Protein AF-A0A1D7UNQ3-F1 (afdb_monomer_lite)

Structure (mmCIF, N/CA/C/O backbone):
data_AF-A0A1D7UNQ3-F1
#
_entry.id   AF-A0A1D7UNQ3-F1
#
loop_
_atom_site.group_PDB
_atom_site.id
_atom_site.type_symbol
_atom_site.label_atom_id
_atom_site.label_alt_id
_atom_site.label_comp_id
_atom_site.label_asym_id
_atom_site.label_entity_id
_atom_site.label_seq_id
_atom_site.pdbx_PDB_ins_code
_atom_site.Cartn_x
_atom_site.Cartn_y
_atom_site.Cartn_z
_atom_site.occupancy
_atom_site.B_iso_or_equiv
_atom_site.auth_seq_id
_atom_site.auth_comp_id
_atom_site.auth_asym_id
_atom_site.auth_atom_id
_atom_site.pdbx_PDB_model_num
ATOM 1 N N . MET A 1 1 ? 7.713 6.841 -24.308 1.00 43.81 1 MET A N 1
ATOM 2 C CA . MET A 1 1 ? 7.265 6.353 -22.989 1.00 43.81 1 MET A CA 1
ATOM 3 C C . MET A 1 1 ? 6.879 4.899 -23.175 1.00 43.81 1 MET A C 1
ATOM 5 O O . MET A 1 1 ? 5.892 4.683 -23.874 1.00 43.81 1 MET A O 1
ATOM 9 N N . PRO A 1 2 ? 7.636 3.907 -22.674 1.00 47.69 2 PRO A N 1
ATOM 10 C CA . PRO A 1 2 ? 7.086 2.563 -22.562 1.00 47.69 2 PRO A CA 1
ATOM 11 C C . PRO A 1 2 ? 5.905 2.683 -21.599 1.00 47.69 2 PRO A C 1
ATOM 13 O O . PRO A 1 2 ? 6.078 2.975 -20.421 1.00 47.69 2 PRO A O 1
ATOM 16 N N . LEU A 1 3 ? 4.688 2.606 -22.128 1.00 55.69 3 LEU A N 1
ATOM 17 C CA . LEU A 1 3 ? 3.495 2.636 -21.301 1.00 55.69 3 LEU A CA 1
ATOM 18 C C . LEU A 1 3 ? 3.491 1.334 -20.512 1.00 55.69 3 LEU A C 1
ATOM 20 O O . LEU A 1 3 ? 3.348 0.261 -21.089 1.00 55.69 3 LEU A O 1
ATOM 24 N N . LEU A 1 4 ? 3.679 1.442 -19.202 1.00 68.06 4 LEU A N 1
ATOM 25 C CA . LEU A 1 4 ? 3.355 0.381 -18.267 1.00 68.06 4 LEU A CA 1
ATOM 26 C C . LEU A 1 4 ? 1.902 -0.056 -18.534 1.00 68.06 4 LEU A C 1
ATOM 28 O O . LEU A 1 4 ? 0.965 0.671 -18.199 1.00 68.06 4 LEU A O 1
ATOM 32 N N . SER A 1 5 ? 1.716 -1.191 -19.209 1.00 79.00 5 SER A N 1
ATOM 33 C CA . SER A 1 5 ? 0.396 -1.732 -19.523 1.00 79.00 5 SER A CA 1
ATOM 34 C C . SER A 1 5 ? -0.189 -2.384 -18.280 1.00 79.00 5 SER A C 1
ATOM 36 O O . SER A 1 5 ? 0.519 -3.020 -17.500 1.00 79.00 5 SER A O 1
ATOM 38 N N . SER A 1 6 ? -1.487 -2.190 -18.060 1.00 85.88 6 SER A N 1
ATOM 39 C CA . SER A 1 6 ? -2.176 -2.890 -16.972 1.00 85.88 6 SER A CA 1
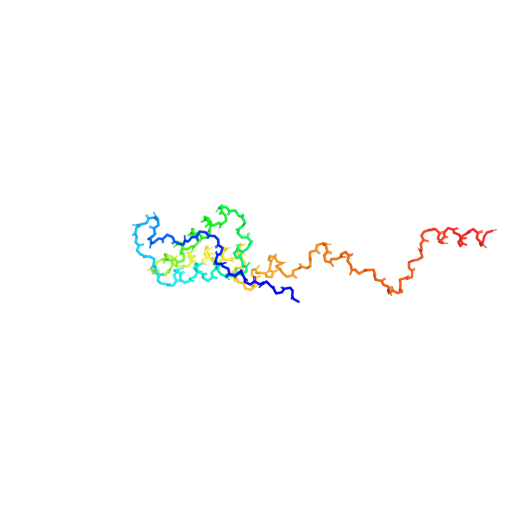ATOM 40 C C . SER A 1 6 ? -2.272 -4.377 -17.327 1.00 85.88 6 SER A C 1
ATOM 42 O O . SER A 1 6 ? -2.406 -4.689 -18.513 1.00 85.88 6 SER A O 1
ATOM 44 N N . PRO A 1 7 ? -2.163 -5.291 -16.349 1.00 87.88 7 PRO A N 1
ATOM 45 C CA . PRO A 1 7 ? -2.399 -6.705 -16.604 1.00 87.88 7 PRO A CA 1
ATOM 46 C C . PRO A 1 7 ? -3.860 -6.932 -17.031 1.00 87.88 7 PRO A C 1
ATOM 48 O O . PRO A 1 7 ? -4.747 -6.167 -16.649 1.00 87.88 7 PRO A O 1
ATOM 51 N N . GLU A 1 8 ? -4.110 -7.975 -17.828 1.00 89.44 8 GLU A N 1
ATOM 52 C CA . GLU A 1 8 ? -5.472 -8.344 -18.252 1.00 89.44 8 GLU A CA 1
ATOM 53 C C . GLU A 1 8 ? -6.326 -8.812 -17.063 1.00 89.44 8 GLU A C 1
ATOM 55 O O . GLU A 1 8 ? -7.516 -8.502 -16.982 1.00 89.44 8 GLU A O 1
ATOM 60 N N . GLU A 1 9 ? -5.693 -9.482 -16.097 1.00 91.81 9 GLU A N 1
ATOM 61 C CA . GLU A 1 9 ? -6.304 -9.963 -14.860 1.00 91.81 9 GLU A CA 1
ATOM 62 C C . GLU A 1 9 ? -5.591 -9.388 -13.621 1.00 91.81 9 GLU A C 1
ATOM 64 O O . GLU A 1 9 ? -4.404 -9.054 -13.691 1.00 91.81 9 GLU A O 1
ATOM 69 N N . PRO A 1 10 ? -6.279 -9.256 -12.470 1.00 93.38 10 PRO A N 1
ATOM 70 C CA . PRO A 1 10 ? -5.640 -8.864 -11.216 1.00 93.38 10 PRO A CA 1
ATOM 71 C C . PRO A 1 10 ? -4.487 -9.805 -10.852 1.00 93.38 10 PRO A C 1
ATOM 73 O O . PRO A 1 10 ? -4.667 -11.017 -10.768 1.00 93.38 10 PRO A O 1
ATOM 76 N N . VAL A 1 11 ? -3.307 -9.245 -10.584 1.00 93.88 11 VAL A N 1
ATOM 77 C CA . VAL A 1 11 ? -2.139 -10.025 -10.144 1.00 93.88 11 VAL A CA 1
ATOM 78 C C . VAL A 1 11 ? -2.129 -10.113 -8.617 1.00 93.88 11 VAL A C 1
ATOM 80 O O . VAL A 1 11 ? -2.650 -9.230 -7.934 1.00 93.88 11 VAL A O 1
ATOM 83 N N . GLY A 1 12 ? -1.536 -11.177 -8.077 1.00 93.19 12 GLY A N 1
ATOM 84 C CA . GLY A 1 12 ? -1.385 -11.373 -6.635 1.00 93.19 12 GLY A CA 1
ATOM 85 C C . GLY A 1 12 ? -2.610 -11.986 -5.958 1.00 93.19 12 GLY A C 1
ATOM 86 O O . GLY A 1 12 ? -3.625 -12.231 -6.617 1.00 93.19 12 GLY A O 1
ATOM 87 N N . PRO A 1 13 ? -2.516 -12.251 -4.646 1.00 95.62 13 PRO A N 1
ATOM 88 C CA . PRO A 1 13 ? -3.615 -12.804 -3.872 1.00 95.62 13 PRO A CA 1
ATOM 89 C C . PRO A 1 13 ? -4.785 -11.822 -3.789 1.00 95.62 13 PRO A C 1
ATOM 91 O O . PRO A 1 13 ? -4.630 -10.608 -3.936 1.00 95.62 13 PRO A O 1
ATOM 94 N N . GLU A 1 14 ? -5.974 -12.358 -3.546 1.00 96.62 14 GLU A N 1
ATOM 95 C CA . GLU A 1 14 ? -7.123 -11.537 -3.180 1.00 96.62 14 GLU A CA 1
ATOM 96 C C . GLU A 1 14 ? -6.922 -10.938 -1.786 1.00 96.62 14 GLU A C 1
ATOM 98 O O . GLU A 1 14 ? -6.250 -11.519 -0.929 1.00 96.62 14 GLU A O 1
ATOM 103 N N . LEU A 1 15 ? -7.517 -9.766 -1.550 1.00 97.62 15 LEU A N 1
ATOM 104 C CA . LEU A 1 15 ? -7.577 -9.229 -0.197 1.00 97.62 15 LEU A CA 1
ATOM 105 C C . LEU A 1 15 ? -8.435 -10.180 0.655 1.00 97.62 15 LEU A C 1
ATOM 107 O O . LEU A 1 15 ? -9.551 -10.481 0.229 1.00 97.62 15 LEU A O 1
ATOM 111 N N . PRO A 1 16 ? -7.980 -10.607 1.847 1.00 97.81 16 PRO A N 1
ATOM 112 C CA . PRO A 1 16 ? -8.791 -11.441 2.727 1.00 97.81 16 PRO A CA 1
ATOM 113 C C . PRO A 1 16 ? -10.162 -10.816 3.011 1.00 97.81 16 PRO A C 1
ATOM 115 O O . PRO A 1 16 ? -10.278 -9.592 3.110 1.00 97.81 16 PRO A O 1
ATOM 118 N N . ASP A 1 17 ? -11.198 -11.638 3.189 1.00 97.19 17 ASP A N 1
ATOM 119 C CA . ASP A 1 17 ? -12.572 -11.153 3.391 1.00 97.19 17 ASP A CA 1
ATOM 120 C C . ASP A 1 17 ? -12.700 -10.197 4.579 1.00 97.19 17 ASP A C 1
ATOM 122 O O . ASP A 1 17 ? -13.424 -9.200 4.509 1.00 97.19 17 ASP A O 1
ATOM 126 N N . VAL A 1 18 ? -11.944 -10.466 5.640 1.00 97.69 18 VAL A N 1
ATOM 127 C CA . VAL A 1 18 ? -11.821 -9.635 6.837 1.00 97.69 18 VAL A CA 1
ATOM 128 C C . VAL A 1 18 ? -10.357 -9.358 7.140 1.00 97.69 18 VAL A C 1
ATOM 130 O O . VAL A 1 18 ? -9.454 -10.008 6.613 1.00 97.69 18 VAL A O 1
ATOM 133 N N . ARG A 1 19 ? -10.113 -8.375 7.996 1.00 97.94 19 ARG A N 1
ATOM 134 C CA . ARG A 1 19 ? -8.779 -8.033 8.461 1.00 97.94 19 ARG A CA 1
ATOM 135 C C . ARG A 1 19 ? -8.143 -9.216 9.205 1.00 97.94 19 ARG A C 1
ATOM 137 O O . ARG A 1 19 ? -8.748 -9.708 10.155 1.00 97.94 19 ARG A O 1
ATOM 144 N N . PRO A 1 20 ? -6.933 -9.664 8.833 1.00 97.06 20 PRO A N 1
ATOM 145 C CA . PRO A 1 20 ? -6.281 -10.797 9.492 1.00 97.06 20 PRO A CA 1
ATOM 146 C C . PRO A 1 20 ? -5.829 -10.502 10.931 1.00 97.06 20 PRO A C 1
ATOM 148 O O . PRO A 1 20 ? -5.640 -11.434 11.705 1.00 97.06 20 PRO A O 1
ATOM 151 N N . ASP A 1 21 ? -5.648 -9.231 11.299 1.00 96.44 21 ASP A N 1
ATOM 152 C CA . ASP A 1 21 ? -5.187 -8.816 12.628 1.00 96.44 21 ASP A CA 1
ATOM 153 C C . ASP A 1 21 ? -6.326 -8.669 13.648 1.00 96.44 21 ASP A C 1
ATOM 155 O O . ASP A 1 21 ? -6.136 -8.992 14.820 1.00 96.44 21 ASP A O 1
ATOM 159 N N . THR A 1 22 ? -7.504 -8.201 13.222 1.00 96.38 22 THR A N 1
ATOM 160 C CA . THR A 1 22 ? -8.645 -7.958 14.127 1.00 96.38 22 THR A CA 1
ATOM 161 C C . THR A 1 22 ? -9.891 -8.790 13.831 1.00 96.38 22 THR A C 1
ATOM 163 O O . THR A 1 22 ? -10.744 -8.925 14.703 1.00 96.38 22 THR A O 1
ATOM 166 N N . GLY A 1 23 ? -10.025 -9.344 12.624 1.00 97.25 23 GLY A N 1
ATOM 167 C CA . GLY A 1 23 ? -11.256 -9.977 12.140 1.00 97.25 23 GLY A CA 1
ATOM 168 C C . GLY A 1 23 ? -12.336 -8.990 11.678 1.00 97.25 23 GLY A C 1
ATOM 169 O O . GLY A 1 23 ? -13.418 -9.422 11.285 1.00 97.25 23 GLY A O 1
ATOM 170 N N . ASP A 1 24 ? -12.067 -7.680 11.697 1.00 96.94 24 ASP A N 1
ATOM 171 C CA . ASP A 1 24 ? -13.032 -6.663 11.270 1.00 96.94 24 ASP A CA 1
ATOM 172 C C . ASP A 1 24 ? -13.192 -6.613 9.746 1.00 96.94 24 ASP A C 1
ATOM 174 O O . ASP A 1 24 ? -12.257 -6.865 8.982 1.00 96.94 24 ASP A O 1
ATOM 178 N N . GLU A 1 25 ? -14.353 -6.160 9.274 1.00 97.94 25 GLU A N 1
ATOM 179 C CA . GLU A 1 25 ? -14.524 -5.829 7.860 1.00 97.94 25 GLU A CA 1
ATOM 180 C C . GLU A 1 25 ? -13.591 -4.690 7.431 1.00 97.94 25 GLU A C 1
ATOM 182 O O . GLU A 1 25 ? -13.504 -3.651 8.092 1.00 97.94 25 GLU A O 1
ATOM 187 N N . TRP A 1 26 ? -12.949 -4.840 6.272 1.00 98.44 26 TRP A N 1
ATOM 188 C CA . TRP A 1 26 ? -12.171 -3.776 5.636 1.00 98.44 26 TRP A CA 1
ATOM 189 C C . TRP A 1 26 ? -13.027 -2.564 5.276 1.00 98.44 26 TRP A C 1
ATOM 191 O O . TRP A 1 26 ? -14.146 -2.707 4.774 1.00 98.44 26 TRP A O 1
ATOM 201 N N . LEU A 1 27 ? -12.463 -1.359 5.403 1.00 98.44 27 LEU A N 1
ATOM 202 C CA . LEU A 1 27 ? -13.128 -0.172 4.878 1.00 98.44 27 LEU A CA 1
ATOM 203 C C . LEU A 1 27 ? -13.228 -0.255 3.343 1.00 98.44 27 LEU A C 1
ATOM 205 O O . LEU A 1 27 ? -12.253 -0.643 2.688 1.00 98.44 27 LEU A O 1
ATOM 209 N N . PRO A 1 28 ? -14.338 0.205 2.727 1.00 98.31 28 PRO A N 1
ATOM 210 C CA . PRO A 1 28 ? -14.501 0.172 1.269 1.00 98.31 28 PRO A CA 1
ATOM 211 C C . PRO A 1 28 ? -13.360 0.855 0.503 1.00 98.31 28 PRO A C 1
ATOM 213 O O . PRO A 1 28 ? -12.949 0.400 -0.562 1.00 98.31 28 PRO A O 1
ATOM 216 N N . VAL A 1 29 ? -12.800 1.932 1.066 1.00 97.75 29 VAL A N 1
ATOM 217 C CA . VAL A 1 29 ? -11.662 2.654 0.477 1.00 97.75 29 VAL A CA 1
ATOM 218 C C . VAL A 1 29 ? -10.377 1.819 0.453 1.00 97.75 29 VAL A C 1
ATOM 220 O O . VAL A 1 29 ? -9.584 1.964 -0.474 1.00 97.75 29 VAL A O 1
ATOM 223 N N . THR A 1 30 ? -10.174 0.945 1.439 1.00 98.25 30 THR A N 1
ATOM 224 C CA . THR A 1 30 ? -9.005 0.060 1.511 1.00 98.25 30 THR A CA 1
ATOM 225 C C . THR A 1 30 ? -9.138 -1.074 0.505 1.00 98.25 30 THR A C 1
ATOM 227 O O . THR A 1 30 ? -8.202 -1.305 -0.258 1.00 98.25 30 THR A O 1
ATOM 230 N N . ARG A 1 31 ? -10.323 -1.705 0.428 1.00 98.31 31 ARG A N 1
ATOM 231 C CA . ARG A 1 31 ? -10.619 -2.735 -0.586 1.00 98.31 31 ARG A CA 1
ATOM 232 C C . ARG A 1 31 ? -10.372 -2.206 -1.994 1.00 98.31 31 ARG A C 1
ATOM 234 O O . ARG A 1 31 ? -9.650 -2.822 -2.770 1.00 98.31 31 ARG A O 1
ATOM 241 N N . ARG A 1 32 ? -10.916 -1.020 -2.288 1.00 98.19 32 ARG A N 1
ATOM 242 C CA . ARG A 1 32 ? -10.721 -0.355 -3.577 1.00 98.19 32 ARG A CA 1
ATOM 243 C C . ARG A 1 32 ? -9.243 -0.107 -3.869 1.00 98.19 32 ARG A C 1
ATOM 245 O O . ARG A 1 32 ? -8.797 -0.403 -4.964 1.00 98.19 32 ARG A O 1
ATOM 252 N N . TRP A 1 33 ? -8.489 0.425 -2.906 1.00 97.56 33 TRP A N 1
ATOM 253 C CA . TRP A 1 33 ? -7.063 0.691 -3.106 1.00 97.56 33 TRP A CA 1
ATOM 254 C C . TRP A 1 33 ? -6.265 -0.581 -3.416 1.00 97.56 33 TRP A C 1
ATOM 256 O O . TRP A 1 33 ? -5.420 -0.557 -4.307 1.00 97.56 33 TRP A O 1
ATOM 266 N N . TYR A 1 34 ? -6.532 -1.676 -2.701 1.00 97.81 34 TYR A N 1
ATOM 267 C CA . TYR A 1 34 ? -5.840 -2.945 -2.922 1.00 97.81 34 TYR A CA 1
ATOM 268 C C . TYR A 1 34 ? -6.144 -3.501 -4.319 1.00 97.81 34 TYR A C 1
ATOM 270 O O . TYR A 1 34 ? -5.231 -3.879 -5.049 1.00 97.81 34 TYR A O 1
ATOM 278 N N . GLU A 1 35 ? -7.412 -3.467 -4.731 1.00 97.69 35 GLU A N 1
ATOM 279 C CA . GLU A 1 35 ? -7.828 -3.938 -6.055 1.00 97.69 35 GLU A CA 1
ATOM 280 C C . GLU A 1 35 ? -7.300 -3.047 -7.193 1.00 97.69 35 GLU A C 1
ATOM 282 O O . GLU A 1 35 ? -6.809 -3.557 -8.202 1.00 97.69 35 GLU A O 1
ATOM 287 N N . ASP A 1 36 ? -7.315 -1.721 -7.012 1.00 96.88 36 ASP A N 1
ATOM 288 C CA . ASP A 1 36 ? -6.703 -0.768 -7.947 1.00 96.88 36 ASP A CA 1
ATOM 289 C C . ASP A 1 36 ? -5.201 -1.067 -8.109 1.00 96.88 36 ASP A C 1
ATOM 291 O O . ASP A 1 36 ? -4.670 -1.002 -9.219 1.00 96.88 36 ASP A O 1
ATOM 295 N N . LEU A 1 37 ? -4.508 -1.441 -7.024 1.00 95.94 37 LEU A N 1
ATOM 296 C CA . LEU A 1 37 ? -3.105 -1.844 -7.077 1.00 95.94 37 LEU A CA 1
ATOM 297 C C . LEU A 1 37 ? -2.927 -3.152 -7.853 1.00 95.94 37 LEU A C 1
ATOM 299 O O . LEU A 1 37 ? -2.091 -3.164 -8.754 1.00 95.94 37 LEU A O 1
ATOM 303 N N . ARG A 1 38 ? -3.714 -4.203 -7.574 1.00 96.06 38 ARG A N 1
ATOM 304 C CA . ARG A 1 38 ? -3.644 -5.507 -8.275 1.00 96.06 38 ARG A CA 1
ATOM 305 C C . ARG A 1 38 ? -3.866 -5.409 -9.781 1.00 96.06 38 ARG A C 1
ATOM 307 O O . ARG A 1 38 ? -3.274 -6.171 -10.542 1.00 96.06 38 ARG A O 1
ATOM 314 N N . ARG A 1 39 ? -4.714 -4.472 -10.208 1.00 95.38 39 ARG A N 1
ATOM 315 C CA . ARG A 1 39 ? -5.002 -4.182 -11.623 1.00 95.38 39 ARG A CA 1
ATOM 316 C C . ARG A 1 39 ? -4.052 -3.168 -12.239 1.00 95.38 39 ARG A C 1
ATOM 318 O O . ARG A 1 39 ? -4.145 -2.887 -13.429 1.00 95.38 39 ARG A O 1
ATOM 325 N N . SER A 1 40 ? -3.163 -2.578 -11.450 1.00 92.38 40 SER A N 1
ATOM 326 C CA . SER A 1 40 ? -2.200 -1.620 -11.967 1.00 92.38 40 SER A CA 1
ATOM 327 C C . SER A 1 40 ? -1.002 -2.337 -12.595 1.00 92.38 40 SER A C 1
ATOM 329 O O . SER A 1 40 ? -0.657 -3.456 -12.209 1.00 92.38 40 SER A O 1
ATOM 331 N N . PRO A 1 41 ? -0.261 -1.661 -13.483 1.00 90.19 41 PRO A N 1
ATOM 332 C CA . PRO A 1 41 ? 1.016 -2.179 -13.963 1.00 90.19 41 PRO A CA 1
ATOM 333 C C . PRO A 1 41 ? 2.059 -2.405 -12.855 1.00 90.19 41 PRO A C 1
ATOM 335 O O . PRO A 1 41 ? 3.051 -3.094 -13.069 1.00 90.19 41 PRO A O 1
ATOM 338 N N . LEU A 1 42 ? 1.869 -1.805 -11.671 1.00 91.38 42 LEU A N 1
ATOM 339 C CA . LEU A 1 42 ? 2.761 -1.994 -10.525 1.00 91.38 42 LEU A CA 1
ATOM 340 C C . LEU A 1 42 ? 2.703 -3.427 -10.002 1.00 91.38 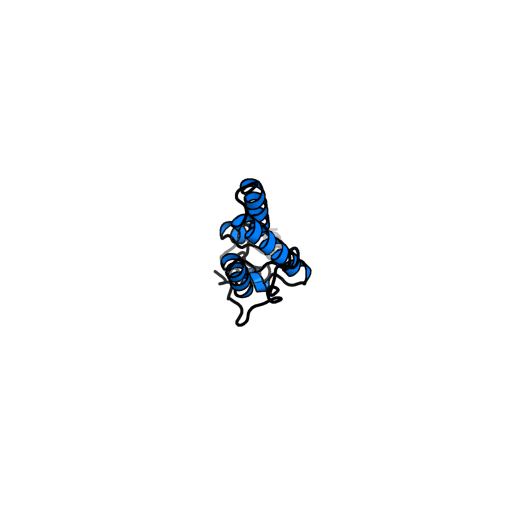42 LEU A C 1
ATOM 342 O O . LEU A 1 42 ? 3.719 -3.940 -9.545 1.00 91.38 42 LEU A O 1
ATOM 346 N N . ALA A 1 43 ? 1.541 -4.076 -10.103 1.00 92.19 43 ALA A N 1
ATOM 347 C CA . ALA A 1 43 ? 1.347 -5.431 -9.608 1.00 92.19 43 ALA A CA 1
ATOM 348 C C . ALA A 1 43 ? 2.254 -6.446 -10.313 1.00 92.19 43 ALA A C 1
ATOM 350 O O . ALA A 1 43 ? 2.738 -7.374 -9.678 1.00 92.19 43 ALA A O 1
ATOM 351 N N . GLN A 1 44 ? 2.574 -6.218 -11.592 1.00 87.62 44 GLN A N 1
ATOM 352 C CA . GLN A 1 44 ? 3.502 -7.062 -12.356 1.00 87.62 44 GLN A CA 1
ATOM 353 C C . GLN A 1 44 ? 4.938 -7.032 -11.804 1.00 87.62 44 GLN A C 1
ATOM 355 O O . GLN A 1 44 ? 5.743 -7.890 -12.152 1.00 87.62 44 GLN A O 1
ATOM 360 N N . ARG A 1 45 ? 5.276 -6.052 -10.952 1.00 85.69 45 ARG A N 1
ATOM 361 C CA . ARG A 1 45 ? 6.579 -5.974 -10.275 1.00 85.69 45 ARG A CA 1
ATOM 362 C C . ARG A 1 45 ? 6.606 -6.654 -8.907 1.00 85.69 45 ARG A C 1
ATOM 364 O O . ARG A 1 45 ? 7.701 -6.885 -8.408 1.00 85.69 45 ARG A O 1
ATOM 371 N N . MET A 1 46 ? 5.449 -6.970 -8.323 1.00 86.31 46 MET A N 1
ATOM 372 C CA . MET A 1 46 ? 5.339 -7.725 -7.071 1.00 86.31 46 MET A CA 1
ATOM 373 C C . MET A 1 46 ? 5.510 -9.209 -7.417 1.00 86.31 46 MET A C 1
ATOM 375 O O . MET A 1 46 ? 4.543 -9.944 -7.620 1.00 86.31 46 MET A O 1
ATOM 379 N N . GLY A 1 47 ? 6.759 -9.598 -7.667 1.00 75.69 47 GLY A N 1
ATOM 380 C CA . GLY A 1 47 ? 7.129 -10.853 -8.320 1.00 75.69 47 GLY A CA 1
ATOM 381 C C . GLY A 1 47 ? 7.192 -12.053 -7.378 1.00 75.69 47 GLY A C 1
ATOM 382 O O . GLY A 1 47 ? 7.300 -13.183 -7.853 1.00 75.69 47 GLY A O 1
ATOM 383 N N . VAL A 1 48 ? 7.139 -11.832 -6.059 1.00 89.88 48 VAL A N 1
ATOM 384 C CA . VAL A 1 48 ? 7.223 -12.895 -5.047 1.00 89.88 48 VAL A CA 1
ATOM 385 C C . VAL A 1 48 ? 6.252 -12.675 -3.883 1.00 89.88 48 VAL A C 1
ATOM 387 O O . VAL A 1 48 ? 5.778 -11.569 -3.648 1.00 89.88 48 VAL A O 1
ATOM 390 N N . GLY A 1 49 ? 5.967 -13.742 -3.128 1.00 92.62 49 GLY A N 1
ATOM 391 C CA . GLY A 1 49 ? 5.061 -13.712 -1.967 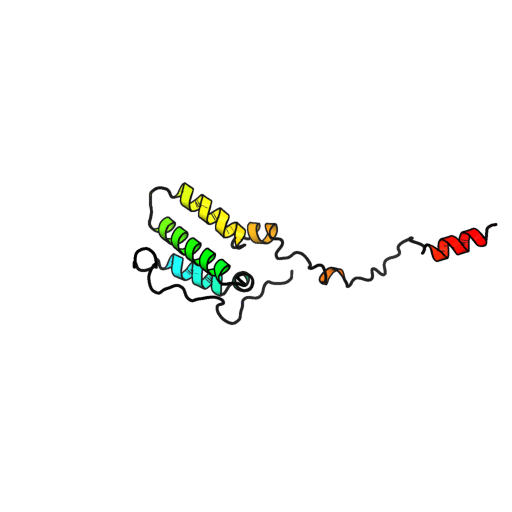1.00 92.62 49 GLY A CA 1
ATOM 392 C C . GLY A 1 49 ? 5.333 -12.572 -0.971 1.00 92.62 49 GLY A C 1
ATOM 393 O O . GLY A 1 49 ? 4.404 -11.823 -0.682 1.00 92.62 49 GLY A O 1
ATOM 394 N N . PRO A 1 50 ? 6.590 -12.347 -0.535 1.00 96.31 50 PRO A N 1
ATOM 395 C CA . PRO A 1 50 ? 6.917 -11.256 0.386 1.00 96.31 50 PRO A CA 1
ATOM 396 C C . PRO A 1 50 ? 6.559 -9.848 -0.113 1.00 96.31 50 PRO A C 1
ATOM 398 O O . PRO A 1 50 ? 6.283 -8.965 0.698 1.00 96.31 50 PRO A O 1
ATOM 401 N N . ASP A 1 51 ? 6.529 -9.621 -1.431 1.00 95.69 51 ASP A N 1
ATOM 402 C CA . ASP A 1 51 ? 6.089 -8.335 -1.983 1.00 95.69 51 ASP A CA 1
ATOM 403 C C . ASP A 1 51 ? 4.596 -8.115 -1.699 1.00 95.69 51 ASP A C 1
ATOM 405 O O . ASP A 1 51 ? 4.165 -7.014 -1.353 1.00 95.69 51 ASP A O 1
ATOM 409 N N . TRP A 1 52 ? 3.802 -9.182 -1.801 1.00 96.31 52 TRP A N 1
ATOM 410 C CA . TRP A 1 52 ? 2.369 -9.160 -1.525 1.00 96.31 52 TRP A CA 1
ATOM 411 C C . TRP A 1 52 ? 2.055 -9.101 -0.032 1.00 96.31 52 TRP A C 1
ATOM 413 O O . TRP A 1 52 ? 1.111 -8.401 0.342 1.00 96.31 52 TRP A O 1
ATOM 423 N N . ASP A 1 53 ? 2.875 -9.726 0.816 1.00 97.19 53 ASP A N 1
ATOM 424 C CA . ASP A 1 53 ? 2.807 -9.547 2.272 1.00 97.19 53 ASP A CA 1
ATOM 425 C C . ASP A 1 53 ? 3.032 -8.070 2.636 1.00 97.19 53 ASP A C 1
ATOM 427 O O . ASP A 1 53 ? 2.254 -7.469 3.380 1.00 97.19 53 ASP A O 1
ATOM 431 N N . PHE A 1 54 ? 4.021 -7.422 2.008 1.00 97.50 54 PHE A N 1
ATOM 432 C CA . PHE A 1 54 ? 4.267 -5.992 2.188 1.00 97.50 54 PHE A CA 1
ATOM 433 C C . PHE A 1 54 ? 3.085 -5.120 1.725 1.00 97.50 54 PHE A C 1
ATOM 435 O O . PHE A 1 54 ? 2.749 -4.113 2.366 1.00 97.50 54 PHE A O 1
ATOM 442 N N . VAL A 1 55 ? 2.421 -5.488 0.622 1.00 97.62 55 VAL A N 1
ATOM 443 C CA . VAL A 1 55 ? 1.201 -4.804 0.160 1.00 97.62 55 VAL A CA 1
ATOM 444 C C . VAL A 1 55 ? 0.057 -4.983 1.162 1.00 97.62 55 VAL A C 1
ATOM 446 O O . VAL A 1 55 ? -0.636 -4.0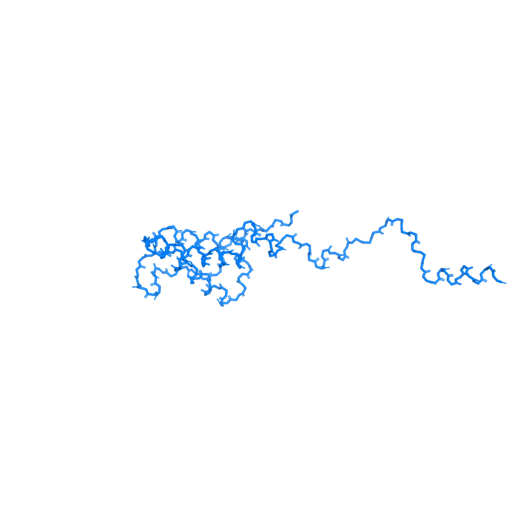05 1.456 1.00 97.62 55 VAL A O 1
ATOM 449 N N . LEU A 1 56 ? -0.130 -6.183 1.718 1.00 97.94 56 LEU A N 1
ATOM 450 C CA . LEU A 1 56 ? -1.157 -6.459 2.726 1.00 97.94 56 LEU A CA 1
ATOM 451 C C . LEU A 1 56 ? -0.921 -5.653 4.010 1.00 97.94 56 LEU A C 1
ATOM 453 O O . LEU A 1 56 ? -1.838 -4.981 4.485 1.00 97.94 56 LEU A O 1
ATOM 457 N N . ASP A 1 57 ? 0.313 -5.609 4.512 1.00 98.19 57 ASP A N 1
ATOM 458 C CA . ASP A 1 57 ? 0.661 -4.782 5.672 1.00 98.19 57 ASP A CA 1
ATOM 459 C C . ASP A 1 57 ? 0.422 -3.290 5.397 1.00 98.19 57 ASP A C 1
ATOM 461 O O . ASP A 1 57 ? -0.010 -2.523 6.262 1.00 98.19 57 ASP A O 1
ATOM 465 N N . THR A 1 58 ? 0.671 -2.852 4.161 1.00 98.19 58 THR A N 1
ATOM 466 C CA . THR A 1 58 ? 0.364 -1.482 3.736 1.00 98.19 58 THR A CA 1
ATOM 467 C C . THR A 1 58 ? -1.149 -1.235 3.702 1.00 98.19 58 THR A C 1
ATOM 469 O O . THR A 1 58 ? -1.594 -0.147 4.077 1.00 98.19 58 THR A O 1
ATOM 472 N N . ALA A 1 59 ? -1.955 -2.227 3.309 1.00 98.25 59 ALA A N 1
ATOM 473 C CA . ALA A 1 59 ? -3.414 -2.154 3.359 1.00 98.25 59 ALA A CA 1
ATOM 474 C C . ALA A 1 59 ? -3.916 -1.969 4.799 1.00 98.25 59 ALA A C 1
ATOM 476 O O . ALA A 1 59 ? -4.735 -1.079 5.038 1.00 98.25 59 ALA A O 1
ATOM 477 N N . LEU A 1 60 ? -3.375 -2.734 5.757 1.00 98.25 60 LEU A N 1
ATOM 478 C CA . LEU A 1 60 ? -3.688 -2.611 7.187 1.00 98.25 60 LEU A CA 1
ATOM 479 C C . LEU A 1 60 ? -3.403 -1.195 7.701 1.00 98.25 60 LEU A C 1
ATOM 481 O O . LEU A 1 60 ? -4.290 -0.545 8.257 1.00 98.25 60 LEU A O 1
ATOM 485 N N . LEU A 1 61 ? -2.214 -0.657 7.408 1.00 97.75 61 LEU A N 1
ATOM 486 C CA . LEU A 1 61 ? -1.851 0.708 7.801 1.00 97.75 61 LEU A CA 1
ATOM 487 C C . LEU A 1 61 ? -2.771 1.766 7.189 1.00 97.75 61 LEU A C 1
ATOM 489 O O . LEU A 1 61 ? -3.128 2.744 7.851 1.00 97.75 61 LEU A O 1
ATOM 493 N N . LYS A 1 62 ? -3.159 1.604 5.919 1.00 97.44 62 LYS A N 1
ATOM 494 C CA . LYS A 1 62 ? -4.090 2.525 5.254 1.00 97.44 62 LYS A CA 1
ATOM 495 C C . LYS A 1 62 ? -5.481 2.451 5.871 1.00 97.44 62 LYS A C 1
ATOM 497 O O . LYS A 1 62 ? -6.107 3.500 6.037 1.00 97.44 62 LYS A O 1
ATOM 502 N N . ASP A 1 63 ? -5.945 1.259 6.228 1.00 98.06 63 ASP A N 1
ATOM 503 C CA . ASP A 1 63 ? -7.220 1.052 6.908 1.00 98.06 63 ASP A CA 1
ATOM 504 C C . ASP A 1 63 ? -7.210 1.724 8.292 1.00 98.06 63 ASP A C 1
ATOM 506 O O . ASP A 1 63 ? -8.066 2.565 8.582 1.00 98.06 63 ASP A O 1
ATOM 510 N N . ASP A 1 64 ? -6.163 1.492 9.088 1.00 97.06 64 ASP A N 1
ATOM 511 C CA . ASP A 1 64 ? -5.951 2.137 10.390 1.00 97.06 64 ASP A CA 1
ATOM 512 C C . ASP A 1 64 ? -5.869 3.654 10.282 1.00 97.06 64 ASP A C 1
ATOM 514 O O . ASP A 1 64 ? -6.480 4.384 11.067 1.00 97.06 64 ASP A O 1
ATOM 518 N N . PHE A 1 65 ? -5.166 4.159 9.269 1.00 97.12 65 PHE A N 1
ATOM 519 C CA . PHE A 1 65 ? -5.101 5.588 9.001 1.00 97.12 65 PHE A CA 1
ATOM 520 C C . PHE A 1 65 ? -6.478 6.173 8.693 1.00 97.12 65 PHE A C 1
ATOM 522 O O . PHE A 1 65 ? -6.732 7.338 9.002 1.00 97.12 65 PHE A O 1
ATOM 529 N N . LYS A 1 66 ? -7.386 5.417 8.078 1.00 95.75 66 LYS A N 1
ATOM 530 C CA . LYS A 1 66 ? -8.746 5.888 7.792 1.00 95.75 66 LYS A CA 1
ATOM 531 C C . LYS A 1 66 ? -9.660 5.788 9.013 1.00 95.75 66 LYS A C 1
ATOM 533 O O . LYS A 1 66 ? -10.487 6.682 9.180 1.00 95.75 66 LYS A O 1
ATOM 538 N N . ARG A 1 67 ? -9.468 4.797 9.889 1.00 94.38 67 ARG A N 1
ATOM 539 C CA . ARG A 1 67 ? -10.227 4.653 11.147 1.00 94.38 67 ARG A CA 1
ATOM 540 C C . ARG A 1 67 ? -9.789 5.633 12.228 1.00 94.38 67 ARG A C 1
ATOM 542 O O . ARG A 1 67 ? -10.620 6.219 12.920 1.00 94.38 67 ARG A O 1
ATOM 549 N N . SER A 1 68 ? -8.484 5.815 12.399 1.00 90.62 68 SER A N 1
ATOM 550 C CA . SER A 1 68 ? -7.946 6.523 13.553 1.00 90.62 68 SER A CA 1
ATOM 551 C C . SER A 1 68 ? -7.963 8.044 13.382 1.00 90.62 68 SER A C 1
ATOM 553 O O . SER A 1 68 ? -7.598 8.605 12.341 1.00 90.62 68 SER A O 1
ATOM 555 N N . ARG A 1 69 ? -8.319 8.745 14.467 1.00 83.38 69 ARG A N 1
ATOM 556 C CA . ARG A 1 69 ? -8.099 10.195 14.610 1.00 83.38 69 ARG A CA 1
ATOM 557 C C . ARG A 1 69 ? -6.761 10.539 15.270 1.00 83.38 69 ARG A C 1
ATOM 559 O O . ARG A 1 69 ? -6.259 11.639 15.063 1.00 83.38 69 ARG A O 1
ATOM 566 N N . LYS A 1 70 ? -6.166 9.613 16.026 1.00 87.94 70 LYS A N 1
ATOM 567 C CA . LYS A 1 70 ? -4.890 9.799 16.738 1.00 87.94 70 LYS A CA 1
ATOM 568 C C . LYS A 1 70 ? -3.737 9.178 15.946 1.00 87.94 70 LYS A C 1
ATOM 570 O O . LYS A 1 70 ? -3.934 8.219 15.211 1.00 87.94 70 LYS A O 1
ATOM 575 N N . GLY A 1 71 ? -2.532 9.735 16.056 1.00 88.06 71 GLY A N 1
ATOM 576 C CA . GLY A 1 71 ? -1.339 9.161 15.408 1.00 88.06 71 GLY A CA 1
ATOM 577 C C . GLY A 1 71 ? -1.321 9.229 13.873 1.00 88.06 71 GLY A C 1
ATOM 578 O O . GLY A 1 71 ? -0.420 8.680 13.246 1.00 88.06 71 GLY A O 1
ATOM 579 N N . ARG A 1 72 ? -2.268 9.944 13.246 1.00 92.56 72 ARG A N 1
ATOM 580 C CA . ARG A 1 72 ? -2.399 10.038 11.780 1.00 92.56 72 ARG A CA 1
ATOM 581 C C . ARG A 1 72 ? -1.131 10.527 11.083 1.00 92.56 72 ARG A C 1
ATOM 583 O O . ARG A 1 72 ? -0.866 10.101 9.969 1.00 92.56 72 ARG A O 1
ATOM 590 N N . ALA A 1 73 ? -0.362 11.416 11.712 1.00 92.75 73 ALA A N 1
ATOM 591 C CA . ALA A 1 73 ? 0.881 11.926 11.137 1.00 92.75 73 ALA A CA 1
ATOM 592 C C . ALA A 1 73 ? 1.946 10.828 10.983 1.00 92.75 73 ALA A C 1
ATOM 594 O O . ALA A 1 73 ? 2.584 10.756 9.935 1.00 92.75 73 ALA A O 1
ATOM 595 N N . ILE A 1 74 ? 2.080 9.956 11.988 1.00 94.06 74 ILE A N 1
ATOM 596 C CA . ILE A 1 74 ? 3.027 8.833 11.991 1.00 94.06 74 ILE A CA 1
ATOM 597 C C . ILE A 1 74 ? 2.597 7.801 10.947 1.00 94.06 74 ILE A C 1
ATOM 599 O O . ILE A 1 74 ? 3.379 7.462 10.064 1.00 94.06 74 ILE A O 1
ATOM 603 N N . LEU A 1 75 ? 1.321 7.401 10.969 1.00 96.19 75 LEU A N 1
ATOM 604 C CA . LEU A 1 75 ? 0.755 6.494 9.965 1.00 96.19 75 LEU A CA 1
ATOM 605 C C . LEU A 1 75 ? 0.917 7.046 8.543 1.00 96.19 75 LEU A C 1
ATOM 607 O O . LEU A 1 75 ? 1.318 6.326 7.638 1.00 96.19 75 LEU A O 1
ATOM 611 N N . ALA A 1 76 ? 0.658 8.339 8.335 1.00 95.75 76 ALA A N 1
ATOM 612 C CA . ALA A 1 76 ? 0.838 8.961 7.029 1.00 95.75 76 ALA A CA 1
ATOM 613 C C . ALA A 1 76 ? 2.306 8.978 6.582 1.00 95.75 76 ALA A C 1
ATOM 615 O O . ALA A 1 76 ? 2.567 8.890 5.386 1.00 95.75 76 ALA A O 1
ATOM 616 N N . ALA A 1 77 ? 3.262 9.151 7.499 1.00 96.50 77 ALA A N 1
ATOM 617 C CA . ALA A 1 77 ? 4.684 9.103 7.166 1.00 96.50 77 ALA A CA 1
ATOM 618 C C . ALA A 1 77 ? 5.086 7.702 6.685 1.00 96.50 77 ALA A C 1
ATOM 620 O O . ALA A 1 77 ? 5.626 7.585 5.586 1.00 96.50 77 ALA A O 1
ATOM 621 N N . GLU A 1 78 ? 4.709 6.667 7.435 1.00 97.62 78 GLU A N 1
ATOM 622 C CA . GLU A 1 78 ? 4.969 5.271 7.074 1.00 97.62 78 GLU A CA 1
ATOM 623 C C . GLU A 1 78 ? 4.289 4.894 5.749 1.00 97.62 78 GLU A C 1
ATOM 625 O O . GLU A 1 78 ? 4.941 4.390 4.839 1.00 97.62 78 GLU A O 1
ATOM 630 N N . ILE A 1 79 ? 3.003 5.228 5.574 1.00 97.62 79 ILE A N 1
ATOM 631 C CA . ILE A 1 79 ? 2.273 4.964 4.321 1.00 97.62 79 ILE A CA 1
ATOM 632 C C . ILE A 1 79 ? 2.979 5.615 3.130 1.00 97.62 79 ILE A C 1
ATOM 634 O O . ILE A 1 79 ? 3.133 4.969 2.099 1.00 97.62 79 ILE A O 1
ATOM 638 N N . ARG A 1 80 ? 3.442 6.869 3.254 1.00 96.75 80 ARG A N 1
ATOM 639 C CA . ARG A 1 80 ? 4.177 7.536 2.165 1.00 96.75 80 ARG A CA 1
ATOM 640 C C . ARG A 1 80 ? 5.478 6.815 1.831 1.00 96.75 80 ARG A C 1
ATOM 642 O O . ARG A 1 80 ? 5.798 6.693 0.653 1.00 96.75 80 ARG A O 1
ATOM 649 N N . GLN A 1 81 ? 6.219 6.361 2.841 1.00 97.69 81 GLN A N 1
ATOM 650 C CA . GLN A 1 81 ? 7.456 5.613 2.633 1.00 97.69 81 GLN A CA 1
ATOM 651 C C . GLN A 1 81 ? 7.178 4.296 1.905 1.00 97.69 81 GLN A C 1
ATOM 653 O O . GLN A 1 81 ? 7.827 4.007 0.901 1.00 97.69 81 GLN A O 1
ATOM 658 N N . ARG A 1 82 ? 6.159 3.547 2.335 1.00 97.38 82 ARG A N 1
ATOM 659 C CA . ARG A 1 82 ? 5.773 2.291 1.683 1.00 97.38 82 ARG A CA 1
ATOM 660 C C . ARG A 1 82 ? 5.293 2.507 0.257 1.00 97.38 82 ARG A C 1
ATOM 662 O O . ARG A 1 82 ? 5.790 1.848 -0.646 1.00 97.38 82 ARG A O 1
ATOM 669 N N . GLU A 1 83 ? 4.419 3.488 0.028 1.00 96.31 83 GLU A N 1
ATOM 670 C CA . GLU A 1 83 ? 3.952 3.874 -1.311 1.00 96.31 83 GLU A CA 1
ATOM 671 C C . GLU A 1 83 ? 5.088 4.338 -2.232 1.00 96.31 83 GLU A C 1
ATOM 673 O O . GLU A 1 83 ? 5.001 4.164 -3.451 1.00 96.31 83 GLU A O 1
ATOM 678 N N . ALA A 1 84 ? 6.158 4.907 -1.668 1.00 96.12 84 ALA A N 1
ATOM 679 C CA . ALA A 1 84 ? 7.362 5.234 -2.416 1.00 96.12 84 ALA A CA 1
ATOM 680 C C . ALA A 1 84 ? 8.144 3.982 -2.835 1.00 96.12 84 ALA A C 1
ATOM 682 O O . ALA A 1 84 ? 8.597 3.918 -3.973 1.00 96.12 84 ALA A O 1
ATOM 683 N N . MET A 1 85 ? 8.243 2.971 -1.968 1.00 94.69 85 MET A N 1
ATOM 684 C CA . MET A 1 85 ? 8.928 1.707 -2.275 1.00 94.69 85 MET A CA 1
ATOM 685 C C . MET A 1 85 ? 8.230 0.917 -3.391 1.00 94.69 85 MET A C 1
ATOM 687 O O . MET A 1 85 ? 8.900 0.341 -4.240 1.00 94.69 85 MET A O 1
ATOM 691 N N . ILE A 1 86 ? 6.895 0.943 -3.436 1.00 93.69 86 ILE A N 1
ATOM 692 C CA . ILE A 1 86 ? 6.096 0.226 -4.450 1.00 93.69 86 ILE A CA 1
ATOM 693 C C . ILE A 1 86 ? 5.813 1.045 -5.719 1.00 93.69 86 ILE A C 1
ATOM 695 O O . ILE A 1 86 ? 5.219 0.540 -6.670 1.00 93.69 86 ILE A O 1
ATOM 699 N N . GLY A 1 87 ? 6.204 2.322 -5.759 1.00 93.88 87 GLY A N 1
ATOM 700 C CA . GLY A 1 87 ? 5.987 3.170 -6.933 1.00 93.88 87 GLY A CA 1
ATOM 701 C C . GLY A 1 87 ? 4.537 3.628 -7.134 1.00 93.88 87 GLY A C 1
ATOM 702 O O . GLY A 1 87 ? 4.131 3.917 -8.261 1.00 93.88 87 GLY A O 1
ATOM 703 N N . VAL A 1 88 ? 3.732 3.725 -6.071 1.00 93.62 88 VAL A N 1
ATOM 704 C CA . VAL A 1 88 ? 2.324 4.164 -6.174 1.00 93.62 88 VAL A CA 1
ATOM 705 C C . VAL A 1 88 ? 2.220 5.611 -6.663 1.00 93.62 88 VAL A C 1
ATOM 707 O O . VAL A 1 88 ? 1.386 5.931 -7.515 1.00 93.62 88 VAL A O 1
ATOM 710 N N . THR A 1 89 ? 3.095 6.502 -6.189 1.00 91.25 89 THR A N 1
ATOM 711 C CA . THR A 1 89 ? 3.066 7.916 -6.598 1.00 91.25 89 THR A CA 1
ATOM 712 C C . THR A 1 89 ? 3.861 8.160 -7.888 1.00 91.25 89 THR A C 1
ATOM 714 O O . THR A 1 89 ? 4.860 7.482 -8.128 1.00 91.25 89 THR A O 1
ATOM 717 N N . PRO A 1 90 ? 3.499 9.163 -8.714 1.00 89.06 90 PRO A N 1
ATOM 718 C CA . PRO A 1 90 ? 4.282 9.517 -9.902 1.00 89.06 90 PRO A CA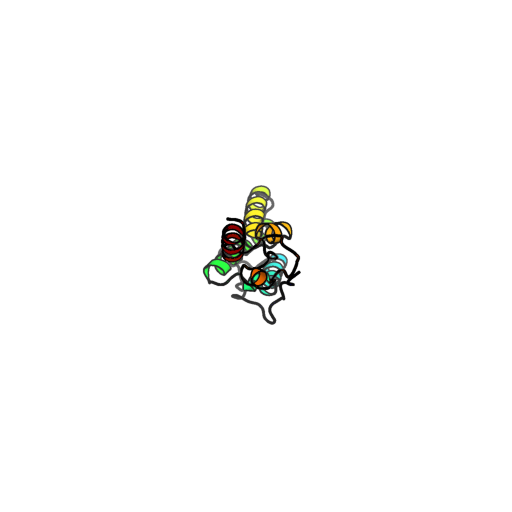 1
ATOM 719 C C . PRO A 1 90 ? 5.748 9.839 -9.587 1.00 89.06 90 PRO A C 1
ATOM 721 O O . PRO A 1 90 ? 6.641 9.383 -10.296 1.00 89.06 90 PRO A O 1
ATOM 724 N N . LYS A 1 91 ? 6.000 10.562 -8.485 1.00 91.19 91 LYS A N 1
ATOM 725 C CA . LYS A 1 91 ? 7.359 10.835 -8.003 1.00 91.19 91 LYS A CA 1
ATOM 726 C C . LYS A 1 91 ? 8.112 9.538 -7.713 1.00 91.19 91 LYS A C 1
ATOM 728 O O . LYS A 1 91 ? 9.237 9.390 -8.166 1.00 91.19 91 LYS A O 1
ATOM 733 N N . ALA A 1 92 ? 7.481 8.599 -7.012 1.00 93.56 92 ALA 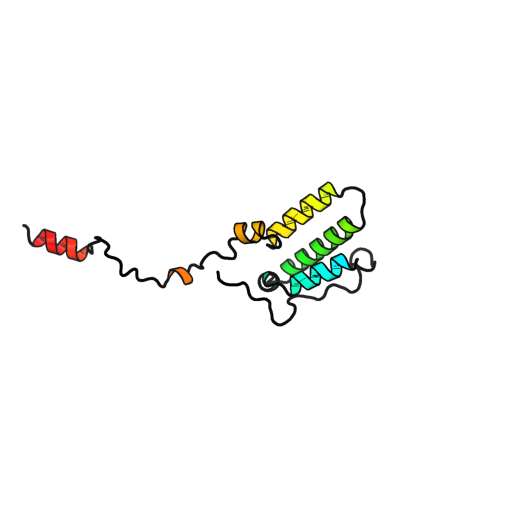A N 1
ATOM 734 C CA . ALA A 1 92 ? 8.092 7.313 -6.710 1.00 93.56 92 ALA A CA 1
ATOM 735 C C . ALA A 1 92 ? 8.422 6.515 -7.977 1.00 93.56 92 ALA A C 1
ATOM 737 O O . ALA A 1 92 ? 9.513 5.973 -8.080 1.00 93.56 92 ALA A O 1
ATOM 738 N N . ARG A 1 93 ? 7.537 6.504 -8.984 1.00 89.94 93 ARG A N 1
ATOM 739 C CA . ARG A 1 93 ? 7.830 5.853 -10.275 1.00 89.94 93 ARG A CA 1
ATOM 740 C C . ARG A 1 93 ? 9.030 6.470 -10.986 1.00 89.94 93 ARG A C 1
ATOM 742 O O . ARG A 1 93 ? 9.843 5.740 -11.547 1.00 89.94 93 ARG A O 1
ATOM 749 N N . ASN A 1 94 ? 9.146 7.796 -10.945 1.00 89.06 94 ASN A N 1
ATOM 750 C CA . ASN A 1 94 ? 10.296 8.501 -11.498 1.00 89.06 94 ASN A CA 1
ATOM 751 C C . ASN A 1 94 ? 11.586 8.182 -10.723 1.00 89.06 94 ASN A C 1
ATOM 753 O O . ASN A 1 94 ? 12.605 7.868 -11.333 1.00 89.06 94 ASN A O 1
ATOM 757 N N . ASP A 1 95 ? 11.535 8.205 -9.389 1.00 89.75 95 ASP A N 1
ATOM 758 C CA . ASP A 1 95 ? 12.682 7.911 -8.520 1.00 89.75 95 ASP A CA 1
ATOM 759 C C . ASP A 1 95 ? 13.156 6.452 -8.680 1.00 89.75 95 ASP A C 1
ATOM 761 O O . ASP A 1 95 ? 14.357 6.190 -8.743 1.00 89.75 95 ASP A O 1
ATOM 765 N N . LEU A 1 96 ? 12.217 5.512 -8.838 1.00 89.06 96 LEU A N 1
ATOM 766 C CA . LEU A 1 96 ? 12.476 4.102 -9.153 1.00 89.06 96 LEU A CA 1
ATOM 767 C C . LEU A 1 96 ? 12.834 3.863 -10.628 1.00 89.06 96 LEU A C 1
ATOM 769 O O . LEU A 1 96 ? 13.077 2.723 -11.020 1.00 89.06 96 LEU A O 1
ATOM 773 N N . LYS A 1 97 ? 12.875 4.921 -11.449 1.00 85.94 97 LYS A N 1
ATOM 774 C CA . LYS A 1 97 ? 13.255 4.872 -12.866 1.00 85.94 97 LYS A CA 1
ATOM 775 C C . LYS A 1 97 ? 12.424 3.881 -13.680 1.00 85.94 97 LYS A C 1
ATOM 777 O O . LYS A 1 97 ? 12.947 3.192 -14.552 1.00 85.94 97 LYS A O 1
ATOM 782 N N . PHE A 1 98 ? 11.120 3.820 -13.424 1.00 80.31 98 PHE A N 1
ATOM 783 C CA . PHE A 1 98 ? 10.228 2.884 -14.112 1.00 80.31 98 PHE A CA 1
ATOM 784 C C . PHE A 1 98 ? 10.182 3.061 -15.632 1.00 80.31 98 PHE A C 1
ATOM 786 O O . PHE A 1 98 ? 9.919 2.082 -16.324 1.00 80.31 98 PHE A O 1
ATOM 793 N N . ASP A 1 99 ? 10.478 4.268 -16.115 1.00 69.88 99 ASP A N 1
ATOM 794 C CA . ASP A 1 99 ? 10.508 4.620 -17.536 1.00 69.88 99 ASP A CA 1
ATOM 795 C C . ASP A 1 99 ? 11.941 4.713 -18.100 1.00 69.88 99 ASP A C 1
ATOM 797 O O . ASP A 1 99 ? 12.126 5.150 -19.238 1.00 69.88 99 ASP A O 1
ATOM 801 N N . ALA A 1 100 ? 12.975 4.360 -17.322 1.00 66.31 100 ALA A N 1
ATOM 802 C CA . ALA A 1 100 ? 14.345 4.409 -17.822 1.00 66.31 100 ALA A CA 1
ATOM 803 C C . ALA A 1 100 ? 14.598 3.274 -18.829 1.00 66.31 100 ALA A C 1
ATOM 805 O O . ALA A 1 100 ? 14.219 2.131 -18.557 1.00 66.31 100 ALA A O 1
ATOM 806 N N . PRO A 1 101 ? 15.260 3.563 -19.966 1.00 59.28 101 PRO A N 1
ATOM 807 C CA . PRO A 1 101 ? 15.607 2.542 -20.944 1.00 59.28 101 PRO A CA 1
ATOM 808 C C . PRO A 1 101 ? 16.456 1.451 -20.287 1.00 59.28 101 PRO A C 1
ATOM 810 O O . PRO A 1 101 ? 17.415 1.732 -19.561 1.00 59.28 101 PRO A O 1
ATOM 813 N N . GLN A 1 102 ? 16.089 0.197 -20.537 1.00 59.75 102 GLN A N 1
ATOM 814 C CA . GLN A 1 102 ? 16.846 -0.963 -20.081 1.00 59.75 102 GLN A CA 1
ATOM 815 C C . GLN A 1 102 ? 18.195 -1.009 -20.819 1.00 59.75 102 GLN A C 1
ATOM 817 O O . GLN A 1 102 ? 18.333 -0.503 -21.932 1.00 59.75 102 GLN A O 1
ATOM 822 N N . ALA A 1 103 ? 19.214 -1.663 -20.253 1.00 57.22 103 ALA A N 1
ATOM 823 C CA . ALA A 1 103 ? 20.518 -1.799 -20.923 1.00 57.22 103 ALA A CA 1
ATOM 824 C C . ALA A 1 103 ? 20.424 -2.494 -22.302 1.00 57.22 103 ALA A C 1
ATOM 826 O O . ALA A 1 103 ? 21.264 -2.262 -23.169 1.00 57.22 103 ALA A O 1
ATOM 827 N N . ASN A 1 104 ? 19.382 -3.304 -22.524 1.00 55.69 104 ASN A N 1
ATOM 828 C CA . ASN A 1 104 ? 19.062 -3.874 -23.834 1.00 55.69 104 ASN A CA 1
ATOM 829 C C . ASN A 1 104 ? 18.425 -2.865 -24.805 1.00 55.69 104 ASN A C 1
ATOM 831 O O . ASN A 1 104 ? 18.673 -2.974 -26.003 1.00 55.69 104 ASN A O 1
ATOM 835 N N . ASP A 1 105 ? 17.699 -1.852 -24.324 1.00 54.53 105 ASP A N 1
ATOM 836 C CA . ASP A 1 105 ? 17.159 -0.771 -25.167 1.00 54.53 105 ASP A CA 1
ATOM 837 C C . ASP A 1 105 ? 18.283 0.140 -25.692 1.00 54.53 105 ASP A C 1
ATOM 839 O O . ASP A 1 105 ? 18.176 0.738 -26.760 1.00 54.53 105 ASP A O 1
ATOM 843 N N . LEU A 1 106 ? 19.405 0.203 -24.967 1.00 54.50 106 LEU A N 1
ATOM 844 C CA . LEU A 1 106 ? 20.617 0.920 -25.374 1.00 54.50 106 LEU A CA 1
ATOM 845 C C . LEU A 1 106 ? 21.490 0.135 -26.373 1.00 54.50 106 LEU A C 1
ATOM 847 O O . LEU A 1 106 ? 22.454 0.693 -26.897 1.00 54.50 106 LEU A O 1
ATOM 851 N N . LYS A 1 107 ? 21.176 -1.137 -26.673 1.00 52.47 107 LYS A N 1
ATOM 852 C CA . LYS A 1 107 ? 21.955 -1.965 -27.617 1.00 52.47 107 LYS A CA 1
ATOM 853 C C . LYS A 1 107 ? 21.565 -1.823 -29.091 1.00 52.47 107 LYS A C 1
ATOM 855 O O . LYS A 1 107 ? 22.152 -2.503 -29.928 1.00 52.47 107 LYS A O 1
ATOM 860 N N . ALA A 1 108 ? 20.667 -0.909 -29.448 1.00 52.75 108 ALA A N 1
ATOM 861 C CA . ALA A 1 108 ? 20.345 -0.635 -30.847 1.00 52.75 108 ALA A CA 1
ATOM 862 C C . ALA A 1 108 ? 20.258 0.868 -31.137 1.00 52.75 108 ALA A C 1
ATOM 864 O O . ALA A 1 108 ? 19.216 1.411 -31.483 1.00 52.75 108 ALA A O 1
ATOM 865 N N . SER A 1 109 ? 21.402 1.539 -31.066 1.00 46.47 109 SER A N 1
ATOM 866 C CA . SER A 1 109 ? 21.704 2.564 -32.058 1.00 46.47 109 SER A CA 1
ATOM 867 C C . SER A 1 109 ? 23.180 2.451 -32.392 1.00 46.47 109 SER A C 1
ATOM 869 O O . SER A 1 109 ? 24.047 2.983 -31.702 1.00 46.47 109 SER A O 1
ATOM 871 N N . SER A 1 110 ? 23.479 1.707 -33.456 1.00 46.94 110 SER A N 1
ATOM 872 C CA . SER A 1 110 ? 24.655 1.998 -34.262 1.00 46.94 110 SER A CA 1
ATOM 873 C C . SER A 1 110 ? 24.495 3.439 -34.742 1.00 46.94 110 SER A C 1
ATOM 875 O O . SER A 1 110 ? 23.834 3.705 -35.747 1.00 46.94 110 SER A O 1
ATOM 877 N N . TYR A 1 111 ? 25.021 4.374 -33.958 1.00 43.69 111 TYR A N 1
ATOM 878 C CA . TYR A 1 111 ? 25.034 5.787 -34.279 1.00 43.69 111 TYR A CA 1
ATOM 879 C C . TYR A 1 111 ? 25.847 5.954 -35.569 1.00 43.69 111 TYR A C 1
ATOM 881 O O . TYR A 1 111 ? 27.071 6.032 -35.543 1.00 43.69 111 TYR A O 1
ATOM 889 N N . SER A 1 112 ? 25.170 5.982 -36.719 1.00 49.19 112 SER A N 1
ATOM 890 C CA . SER A 1 112 ? 25.739 6.349 -38.023 1.00 49.19 112 SER A CA 1
ATOM 891 C C . SER A 1 112 ? 25.841 7.877 -38.138 1.00 49.19 112 SER A C 1
ATOM 893 O O . SER A 1 112 ? 25.434 8.479 -39.130 1.00 49.19 112 SER A O 1
ATOM 895 N N . GLY A 1 113 ? 26.333 8.523 -37.082 1.00 43.34 113 GLY A N 1
ATOM 896 C CA . GLY A 1 113 ? 26.580 9.955 -37.027 1.00 43.34 113 GLY A CA 1
ATOM 897 C C . GLY A 1 113 ? 28.078 10.195 -36.957 1.00 43.34 113 GLY A C 1
ATOM 898 O O . GLY A 1 113 ? 28.689 9.854 -35.951 1.00 43.34 113 GLY A O 1
ATOM 899 N N . SER A 1 114 ? 28.630 10.748 -38.041 1.00 47.50 114 SER A N 1
ATOM 900 C CA . SER A 1 114 ? 29.998 11.258 -38.223 1.00 47.50 114 SER A CA 1
ATOM 901 C C . SER A 1 114 ? 30.745 11.545 -36.915 1.00 47.50 114 SER A C 1
ATOM 903 O O . SER A 1 114 ? 30.743 12.661 -36.396 1.00 47.50 114 SER A O 1
ATOM 905 N N . SER A 1 115 ? 31.416 10.522 -36.403 1.00 46.69 115 SER A N 1
ATOM 906 C CA . SER A 1 115 ? 32.375 10.635 -35.321 1.00 46.69 115 SER A CA 1
ATOM 907 C C . SER A 1 115 ? 33.753 10.680 -35.965 1.00 46.69 115 SER A C 1
ATOM 909 O O . SER A 1 115 ? 34.128 9.736 -36.655 1.00 46.69 115 SER A O 1
ATOM 911 N N . ASN A 1 116 ? 34.526 11.744 -35.730 1.00 55.22 116 ASN A N 1
ATOM 912 C CA . ASN A 1 116 ? 35.946 11.836 -36.113 1.00 55.22 116 ASN A CA 1
ATOM 913 C C . ASN A 1 116 ? 36.840 10.841 -35.334 1.00 55.22 116 ASN A C 1
ATOM 915 O O . ASN A 1 116 ? 38.026 11.087 -35.113 1.00 55.22 116 ASN A O 1
ATOM 919 N N . VAL A 1 117 ? 36.281 9.727 -34.866 1.00 60.06 117 VAL A N 1
ATOM 920 C CA . VAL A 1 117 ? 37.012 8.660 -34.201 1.00 60.06 117 VAL A CA 1
ATOM 921 C C . VAL A 1 117 ? 37.489 7.704 -35.282 1.00 60.06 117 VAL A C 1
ATOM 923 O O . VAL A 1 117 ? 36.799 6.775 -35.690 1.00 60.06 117 VAL A O 1
ATOM 926 N N . ILE A 1 118 ? 38.696 7.982 -35.758 1.00 64.69 118 ILE A N 1
ATOM 927 C CA . ILE A 1 118 ? 39.449 7.086 -36.626 1.00 64.69 118 ILE A CA 1
ATOM 928 C C . ILE A 1 118 ? 39.788 5.830 -35.812 1.00 64.69 118 ILE A C 1
ATOM 930 O O . ILE A 1 118 ? 40.220 5.926 -34.658 1.00 64.69 118 ILE A O 1
ATOM 934 N N . SER A 1 119 ? 39.603 4.646 -36.400 1.00 70.50 119 SER A N 1
ATOM 935 C CA . SER A 1 119 ? 39.989 3.389 -35.753 1.00 70.50 119 SER A CA 1
ATOM 936 C C . SER A 1 119 ? 41.486 3.400 -35.419 1.00 70.50 119 SER A C 1
ATOM 938 O O . SER A 1 119 ? 42.307 3.896 -36.196 1.00 70.50 119 SER A O 1
ATOM 940 N N . MET A 1 120 ? 41.885 2.805 -34.287 1.00 61.09 120 MET A N 1
ATOM 941 C CA . MET A 1 120 ? 43.305 2.691 -33.916 1.00 61.09 120 MET A CA 1
ATOM 942 C C . MET A 1 120 ? 44.153 2.016 -35.005 1.00 61.09 120 MET A C 1
ATOM 944 O O . MET A 1 120 ? 45.357 2.261 -35.094 1.00 61.09 120 MET A O 1
ATOM 948 N N . GLU A 1 121 ? 43.542 1.180 -35.842 1.00 67.19 121 GLU A N 1
ATOM 949 C CA . GLU A 1 121 ? 44.217 0.534 -36.963 1.00 67.19 121 GLU A CA 1
ATOM 950 C C . GLU A 1 121 ? 44.453 1.488 -38.146 1.00 67.19 121 GLU A C 1
ATOM 952 O O . GLU A 1 121 ? 45.544 1.500 -38.721 1.00 67.19 121 GLU A O 1
ATOM 957 N N . GLU A 1 122 ? 43.495 2.368 -38.444 1.00 67.75 122 GLU A N 1
ATOM 958 C CA . GLU A 1 122 ? 43.660 3.444 -39.430 1.00 67.75 122 GLU A CA 1
ATOM 959 C C . GLU A 1 122 ? 44.699 4.473 -38.972 1.00 67.75 122 GLU A C 1
ATOM 961 O O . GLU A 1 122 ? 45.585 4.833 -39.748 1.00 67.75 122 GLU A O 1
ATOM 966 N N . ALA A 1 123 ? 44.688 4.863 -37.693 1.00 68.69 123 ALA A N 1
ATOM 967 C CA . ALA A 1 123 ? 45.688 5.774 -37.132 1.00 68.69 123 ALA A CA 1
ATOM 968 C C . ALA A 1 123 ? 47.120 5.203 -37.224 1.00 68.69 123 ALA A C 1
ATOM 970 O O . ALA A 1 123 ? 48.087 5.936 -37.452 1.00 68.69 123 ALA A O 1
ATOM 971 N N . ARG A 1 124 ? 47.274 3.878 -37.085 1.00 74.06 124 ARG A N 1
ATOM 972 C CA . ARG A 1 124 ? 48.563 3.184 -37.263 1.00 74.06 124 ARG A CA 1
ATOM 973 C C . ARG A 1 124 ? 49.002 3.141 -38.725 1.00 74.06 124 ARG A C 1
ATOM 975 O O . ARG A 1 124 ? 50.192 3.309 -38.985 1.00 74.06 124 ARG A O 1
ATOM 982 N N . ARG A 1 125 ? 48.078 2.943 -39.673 1.00 73.25 125 ARG A N 1
ATOM 983 C CA . ARG A 1 125 ? 48.384 3.007 -41.114 1.00 73.25 125 ARG A CA 1
ATOM 984 C C . ARG A 1 125 ? 48.817 4.405 -41.538 1.00 73.25 125 ARG A C 1
ATOM 986 O O . ARG A 1 125 ? 49.817 4.534 -42.234 1.00 73.25 125 ARG A O 1
ATOM 993 N N . GLN A 1 126 ? 48.134 5.439 -41.058 1.00 69.81 126 GLN A N 1
ATOM 994 C CA . GLN A 1 126 ? 48.448 6.826 -41.400 1.00 69.81 126 GLN A CA 1
ATOM 995 C C . GLN A 1 126 ? 49.839 7.243 -40.901 1.00 69.81 126 GLN A C 1
ATOM 997 O O . GLN A 1 126 ? 50.586 7.881 -41.632 1.00 69.81 126 GLN A O 1
ATOM 1002 N N . ARG A 1 127 ? 50.250 6.799 -39.704 1.00 64.12 127 ARG A N 1
ATOM 1003 C CA . ARG A 1 127 ? 51.609 7.046 -39.180 1.00 64.12 127 ARG A CA 1
ATOM 1004 C C . ARG A 1 127 ? 52.717 6.335 -39.955 1.00 64.12 127 ARG A C 1
ATOM 1006 O O . ARG A 1 127 ? 53.834 6.828 -39.977 1.00 64.12 127 ARG A O 1
ATOM 1013 N N . ARG A 1 128 ? 52.421 5.193 -40.580 1.00 67.38 128 ARG A N 1
ATOM 1014 C CA . ARG A 1 128 ? 53.377 4.463 -41.431 1.00 67.38 128 ARG A CA 1
ATOM 1015 C C . ARG A 1 128 ? 53.507 5.050 -42.835 1.00 67.38 128 ARG A C 1
ATOM 1017 O O . ARG A 1 128 ? 54.463 4.724 -43.516 1.00 67.38 128 ARG A O 1
ATOM 1024 N N . ALA A 1 129 ? 52.548 5.864 -43.268 1.00 63.44 129 ALA A N 1
ATOM 1025 C CA . ALA A 1 129 ? 52.567 6.510 -44.578 1.00 63.44 129 ALA A CA 1
ATOM 1026 C C . ALA A 1 129 ? 53.278 7.878 -44.575 1.00 63.44 129 ALA A C 1
ATOM 1028 O O . ALA A 1 129 ? 53.479 8.454 -45.638 1.00 63.44 129 ALA A O 1
ATOM 1029 N N . VAL A 1 130 ? 53.620 8.412 -43.395 1.00 59.00 130 VAL A N 1
ATOM 1030 C CA . VAL A 1 130 ? 54.224 9.750 -43.208 1.00 59.00 130 VAL A CA 1
ATOM 1031 C C . VAL A 1 130 ? 55.660 9.661 -42.647 1.00 59.00 130 VAL A C 1
ATOM 1033 O O . VAL A 1 130 ? 56.261 10.679 -42.320 1.00 59.00 130 VAL A O 1
ATOM 1036 N N . GLY A 1 131 ? 56.224 8.455 -42.542 1.00 45.31 131 GLY A N 1
ATOM 1037 C CA . GLY A 1 131 ? 57.642 8.213 -42.246 1.00 45.31 131 GLY A CA 1
ATOM 1038 C C . GLY A 1 131 ? 58.285 7.439 -43.380 1.00 45.31 131 GLY A C 1
ATOM 1039 O O . GLY A 1 131 ? 59.472 7.707 -43.654 1.00 45.31 131 GLY A O 1
#

InterPro domains:
  IPR057972 Phage terminase small subunit [PF25673] (12-126)

Sequence (131 aa):
MPLLSSPEEPVGPELPDVRPDTGDEWLPVTRRWYEDLRRSPLAQRMGVGPDWDFVLDTALLKDDFKRSRKGRAILAAEIRQREAMIGVTPKARNDLKFDAPQANDLKASSYSGSSNVISMEEARRQRRAVG

pLDDT: mean 83.89, std 17.33, range [43.34, 98.44]

Secondary structure (DSSP, 8-state):
----PPPSS--SPPPPSB-TTT-PBPPHHHHHHHHHHHTSTTGGG--SHHHHHHHHHHHHHHHHHHH-SSSHHHHHHHHHHHHHHTT-SHHHHHHTTTTSPPTTGGG-----S------HHHHHHHHHS--

Foldseek 3Di:
DPPLDFDPDFADDQQPCAQPVPRHGADPVLNVVLRCCSRGSLSVVCPDPVSVVLVSVLSVLVRCLVPDPPPVVVSVVVNVVSCLVSVVDVVSCVVVVVVPDDPVSVVPDPPPDDDPDDPPVRVVVVVVVVD

Radius of gyration: 25.1 Å; chains: 1; bounding box: 72×26×61 Å

Organism: Bifidobacterium longum subsp. longum (NCBI:txid1679)